Protein AF-A0A920VSI9-F1 (afdb_monomer_lite)

Radius of gyration: 15.65 Å; chains: 1; bounding box: 32×42×32 Å

Sequence (86 aa):
MLHQIARHGLIDLKVEANGDLETGSHHTVEDTAIALGRAIDQALGDRKGIVRMADRTCPLDEALTHAVLDLSGRATLWSIWAWIIM

Secondary structure (DSSP, 8-state):
-HHHHHHHHT----------GGG-SHHHHHHHHHHHHHHHHHHHTT-TTS--EEEEEEEETTEEEEEEEE-SS-------------

Foldseek 3Di:
DVVCCCVVVVHDDDDDFDDDCVVPCVVRVVVSVVVVVVVVLVVCPPVPPDPQWDKDWDDDVPDIDIDIGGNPPDDDDDDDDDPPPD

pLDDT: mean 92.61, std 12.82, range [39.44, 98.44]

Structure (mmCIF, N/CA/C/O backbone):
data_AF-A0A920VSI9-F1
#
_entry.id   AF-A0A920VSI9-F1
#
loop_
_atom_site.group_PDB
_atom_site.id
_atom_site.type_symbol
_atom_site.label_atom_id
_atom_site.label_alt_id
_atom_site.label_comp_id
_atom_site.label_asym_id
_atom_site.label_entity_id
_atom_site.label_seq_id
_atom_site.pdbx_PDB_ins_code
_atom_site.Cartn_x
_atom_site.Cartn_y
_atom_site.Cartn_z
_atom_site.occupancy
_atom_site.B_iso_or_equiv
_atom_site.auth_seq_id
_atom_site.auth_comp_id
_atom_site.auth_asym_id
_atom_site.auth_atom_id
_atom_site.pdbx_PDB_model_num
ATOM 1 N N . MET A 1 1 ? 3.178 -0.882 -11.738 1.00 94.81 1 MET A N 1
ATOM 2 C CA . MET A 1 1 ? 2.860 -1.682 -10.532 1.00 94.81 1 MET A CA 1
ATOM 3 C C . MET A 1 1 ? 1.844 -1.003 -9.616 1.00 94.81 1 MET A C 1
ATOM 5 O O . MET A 1 1 ? 0.848 -1.635 -9.305 1.00 94.81 1 MET A O 1
ATOM 9 N N . LEU A 1 2 ? 2.011 0.272 -9.239 1.00 97.56 2 LEU A N 1
ATOM 10 C CA . LEU A 1 2 ? 1.117 0.959 -8.281 1.00 97.56 2 LEU A CA 1
ATOM 11 C C . LEU A 1 2 ? -0.387 0.925 -8.628 1.00 97.56 2 LEU A C 1
ATOM 13 O O . LEU A 1 2 ? -1.208 0.775 -7.730 1.00 97.56 2 LEU A O 1
ATOM 17 N N . HIS A 1 3 ? -0.764 0.962 -9.912 1.00 97.62 3 HIS A N 1
ATOM 18 C CA . HIS A 1 3 ? -2.167 0.788 -10.319 1.00 97.62 3 HIS A CA 1
ATOM 19 C C . HIS A 1 3 ? -2.786 -0.543 -9.859 1.00 97.62 3 HIS A C 1
ATOM 21 O O . HIS A 1 3 ? -3.973 -0.572 -9.549 1.00 97.62 3 HIS A O 1
ATOM 27 N N . GLN A 1 4 ? -2.006 -1.629 -9.776 1.00 97.19 4 GLN A N 1
ATOM 28 C CA . GLN A 1 4 ? -2.499 -2.918 -9.275 1.00 97.19 4 GLN A CA 1
ATOM 29 C C . GLN A 1 4 ? -2.777 -2.860 -7.770 1.00 97.19 4 GLN A C 1
ATOM 31 O O . GLN A 1 4 ? -3.793 -3.380 -7.320 1.00 97.19 4 GLN A O 1
ATOM 36 N N . ILE A 1 5 ? -1.932 -2.156 -7.006 1.00 96.31 5 ILE A N 1
ATOM 37 C CA . ILE A 1 5 ? -2.170 -1.896 -5.578 1.00 96.31 5 ILE A CA 1
ATOM 38 C C . ILE A 1 5 ? -3.475 -1.114 -5.404 1.00 96.31 5 ILE A C 1
ATOM 40 O O . ILE A 1 5 ? -4.308 -1.506 -4.596 1.00 96.31 5 ILE A O 1
ATOM 44 N N . ALA A 1 6 ? -3.692 -0.063 -6.200 1.00 97.38 6 ALA A N 1
ATOM 45 C CA . ALA A 1 6 ? -4.926 0.721 -6.154 1.00 97.38 6 ALA A CA 1
ATOM 46 C C . ALA A 1 6 ? -6.163 -0.134 -6.480 1.00 97.38 6 ALA A C 1
ATOM 48 O O . ALA A 1 6 ? -7.118 -0.203 -5.706 1.00 97.38 6 ALA A O 1
ATOM 49 N N . ARG A 1 7 ? -6.116 -0.854 -7.608 1.00 97.12 7 ARG A N 1
ATOM 50 C CA . ARG A 1 7 ? -7.234 -1.658 -8.111 1.00 97.12 7 ARG A CA 1
ATOM 51 C C . ARG A 1 7 ? -7.608 -2.807 -7.176 1.00 97.12 7 ARG A C 1
ATOM 53 O O . ARG A 1 7 ? -8.793 -3.004 -6.926 1.00 97.12 7 ARG A O 1
ATOM 60 N N . HIS A 1 8 ? -6.627 -3.569 -6.697 1.00 96.88 8 HIS A N 1
ATOM 61 C CA . HIS A 1 8 ? -6.865 -4.767 -5.884 1.00 96.88 8 HIS A CA 1
ATOM 62 C C . HIS A 1 8 ? -6.916 -4.479 -4.380 1.00 96.88 8 HIS A C 1
ATOM 64 O O . HIS A 1 8 ? -7.545 -5.234 -3.644 1.00 96.88 8 HIS A O 1
ATOM 70 N N . GLY A 1 9 ? -6.303 -3.383 -3.929 1.00 94.94 9 GLY A N 1
ATOM 71 C CA . GLY A 1 9 ? -6.428 -2.875 -2.563 1.00 94.94 9 GLY A CA 1
ATOM 72 C C . GLY A 1 9 ? -7.708 -2.075 -2.319 1.00 94.94 9 GLY A C 1
ATOM 73 O O . GLY A 1 9 ? -7.996 -1.762 -1.170 1.00 94.94 9 GLY A O 1
ATOM 74 N N . LEU A 1 10 ? -8.474 -1.766 -3.376 1.00 96.75 10 LEU A N 1
ATOM 75 C CA . LEU A 1 10 ? -9.683 -0.935 -3.323 1.00 96.75 10 LEU A CA 1
ATOM 76 C C . LEU A 1 10 ? -9.415 0.444 -2.697 1.00 96.75 10 LEU A C 1
ATOM 78 O O . LEU A 1 10 ? -10.223 0.948 -1.920 1.00 96.75 10 LEU A O 1
ATOM 82 N N . ILE A 1 11 ? -8.267 1.039 -3.035 1.00 96.25 11 ILE A N 1
ATOM 83 C CA . ILE A 1 11 ? -7.870 2.369 -2.568 1.00 96.25 11 ILE A CA 1
ATOM 84 C C . ILE A 1 11 ? -7.787 3.343 -3.739 1.00 96.25 11 ILE A C 1
ATOM 86 O O . ILE A 1 11 ? -7.224 3.029 -4.792 1.00 96.25 11 ILE A O 1
ATOM 90 N N . ASP A 1 12 ? -8.296 4.553 -3.526 1.00 97.75 12 ASP A N 1
ATOM 91 C CA . ASP A 1 12 ? -8.047 5.667 -4.430 1.00 97.75 12 ASP A CA 1
ATOM 92 C C . ASP A 1 12 ? -6.606 6.139 -4.231 1.00 97.75 12 ASP A C 1
ATOM 94 O O . ASP A 1 12 ? -6.225 6.616 -3.162 1.00 97.75 12 ASP A O 1
ATOM 98 N N . LEU A 1 13 ? -5.782 5.973 -5.265 1.00 97.81 13 LEU A N 1
ATOM 99 C CA . LEU A 1 13 ? -4.359 6.284 -5.214 1.00 97.81 13 LEU A CA 1
ATOM 100 C C . LEU A 1 13 ? -3.993 7.262 -6.328 1.00 97.81 13 LEU A C 1
ATOM 102 O O . LEU A 1 13 ? -4.031 6.918 -7.510 1.00 97.81 13 LEU A O 1
ATOM 106 N N . LYS A 1 14 ? -3.579 8.468 -5.936 1.00 97.81 14 LYS A N 1
ATOM 107 C CA . LYS A 1 14 ? -2.972 9.458 -6.827 1.00 97.81 14 LYS A CA 1
ATOM 108 C C . LYS A 1 14 ? -1.490 9.589 -6.487 1.00 97.81 14 LYS A C 1
ATOM 110 O O . LYS A 1 14 ? -1.150 9.909 -5.354 1.00 97.81 14 LYS A O 1
ATOM 115 N N . VAL A 1 15 ? -0.623 9.351 -7.468 1.00 97.44 15 VAL A N 1
ATOM 116 C CA . VAL A 1 15 ? 0.833 9.472 -7.322 1.00 97.44 15 VAL A CA 1
ATOM 117 C C . VAL A 1 15 ? 1.365 10.334 -8.453 1.00 97.44 15 VAL A C 1
ATOM 119 O O . VAL A 1 15 ? 1.100 10.065 -9.622 1.00 97.44 15 VAL A O 1
ATOM 122 N N . GLU A 1 16 ? 2.129 11.355 -8.089 1.00 97.75 16 GLU A N 1
ATOM 123 C CA . GLU A 1 16 ? 2.924 12.171 -9.000 1.00 97.75 16 GLU A CA 1
ATOM 124 C C . GLU A 1 16 ? 4.358 12.142 -8.469 1.00 97.75 16 GLU A C 1
ATOM 126 O O . GLU A 1 16 ? 4.588 12.432 -7.296 1.00 97.75 16 GLU A O 1
ATOM 131 N N . ALA A 1 17 ? 5.307 11.739 -9.311 1.00 97.12 17 ALA A N 1
ATOM 132 C CA . ALA A 1 17 ? 6.716 11.638 -8.952 1.00 97.12 17 ALA A CA 1
ATOM 133 C C . ALA A 1 17 ? 7.569 12.205 -10.088 1.00 97.12 17 ALA A C 1
ATOM 135 O O . ALA A 1 17 ? 7.322 11.922 -11.260 1.00 97.12 17 ALA A O 1
ATOM 136 N N . ASN A 1 18 ? 8.566 13.006 -9.725 1.00 97.56 18 ASN A N 1
ATOM 137 C CA . ASN A 1 18 ? 9.589 13.520 -10.624 1.00 97.56 18 ASN A CA 1
ATOM 138 C C . ASN A 1 18 ? 10.939 13.310 -9.933 1.00 97.56 18 ASN A C 1
ATOM 140 O O . ASN A 1 18 ? 11.088 13.692 -8.773 1.00 97.56 18 ASN A O 1
ATOM 144 N N . GLY A 1 19 ? 11.873 12.666 -10.620 1.00 96.12 19 GLY A N 1
ATOM 145 C CA . GLY A 1 19 ? 13.164 12.279 -10.069 1.00 96.12 19 GLY A CA 1
ATOM 146 C C . GLY A 1 19 ? 14.216 12.108 -11.161 1.00 96.12 19 GLY A C 1
ATOM 147 O O . GLY A 1 19 ? 13.950 12.329 -12.343 1.00 96.12 19 GLY A O 1
ATOM 148 N N . ASP A 1 20 ? 15.415 11.728 -10.744 1.00 96.25 20 ASP A N 1
ATOM 149 C CA . ASP A 1 20 ? 16.655 11.670 -11.523 1.00 96.25 20 ASP A CA 1
ATOM 150 C C . ASP A 1 20 ? 16.777 10.392 -12.374 1.00 96.25 20 ASP A C 1
ATOM 152 O O . ASP A 1 20 ? 17.668 9.563 -12.194 1.00 96.25 20 ASP A O 1
ATOM 156 N N . LEU A 1 21 ? 15.866 10.209 -13.332 1.00 96.75 21 LEU A N 1
ATOM 157 C CA . LEU A 1 21 ? 15.790 8.987 -14.147 1.00 96.75 21 LEU A CA 1
ATOM 158 C C . LEU A 1 21 ? 17.028 8.726 -15.023 1.00 96.75 21 LEU A C 1
ATOM 160 O O . LEU A 1 21 ? 17.226 7.596 -15.472 1.00 96.75 21 LEU A O 1
ATOM 164 N N . GLU A 1 22 ? 17.867 9.732 -15.264 1.00 97.00 22 GLU A N 1
ATOM 165 C CA . GLU A 1 22 ? 19.144 9.602 -15.966 1.00 97.00 22 GLU A CA 1
ATOM 166 C C . GLU A 1 22 ? 20.164 8.734 -15.215 1.00 97.00 22 GLU A C 1
ATOM 168 O O . GLU A 1 22 ? 21.048 8.152 -15.845 1.00 97.00 22 GLU A O 1
ATOM 173 N N . THR A 1 23 ? 20.028 8.608 -13.890 1.00 95.12 23 THR A N 1
ATOM 174 C CA . THR A 1 23 ? 20.855 7.723 -13.053 1.00 95.12 23 THR A CA 1
ATOM 175 C C . THR A 1 23 ? 20.233 6.328 -12.892 1.00 95.12 23 THR A C 1
ATOM 177 O O . THR A 1 23 ? 20.864 5.414 -12.356 1.00 95.12 23 THR A O 1
ATOM 180 N N . GLY A 1 24 ? 19.016 6.136 -13.418 1.00 96.25 24 GLY A N 1
ATOM 181 C CA . GLY A 1 24 ? 18.185 4.945 -13.272 1.00 96.25 24 GLY A CA 1
ATOM 182 C C . GLY A 1 24 ? 16.932 5.208 -12.432 1.00 96.25 24 GLY A C 1
ATOM 183 O O . GLY A 1 24 ? 16.757 6.257 -11.828 1.00 96.25 24 GLY A O 1
ATOM 184 N N . SER A 1 25 ? 16.017 4.237 -12.368 1.00 97.00 25 SER A N 1
ATOM 185 C CA . SER A 1 25 ? 14.741 4.424 -11.657 1.00 97.00 25 SER A CA 1
ATOM 186 C C . SER A 1 25 ? 14.817 4.189 -10.146 1.00 97.00 25 SER A C 1
ATOM 188 O O . SER A 1 25 ? 13.791 4.300 -9.479 1.00 97.00 25 SER A O 1
ATOM 190 N N . HIS A 1 26 ? 15.977 3.799 -9.603 1.00 98.06 26 HIS A N 1
ATOM 191 C CA . HIS A 1 26 ? 16.098 3.315 -8.224 1.00 98.06 26 HIS A CA 1
ATOM 192 C C . HIS A 1 26 ? 15.624 4.355 -7.204 1.00 98.06 26 HIS A C 1
ATOM 194 O O . HIS A 1 26 ? 14.686 4.065 -6.464 1.00 98.06 26 HIS A O 1
ATOM 200 N N . HIS A 1 27 ? 16.177 5.573 -7.242 1.00 98.25 27 HIS A N 1
ATOM 201 C CA . HIS A 1 27 ? 15.817 6.640 -6.303 1.00 98.25 27 HIS A CA 1
ATOM 202 C C . HIS A 1 27 ? 14.342 7.025 -6.422 1.00 98.25 27 HIS A C 1
ATOM 204 O O . HIS A 1 27 ? 13.617 7.046 -5.435 1.00 98.25 27 HIS A O 1
ATOM 210 N N . THR A 1 28 ? 13.852 7.230 -7.650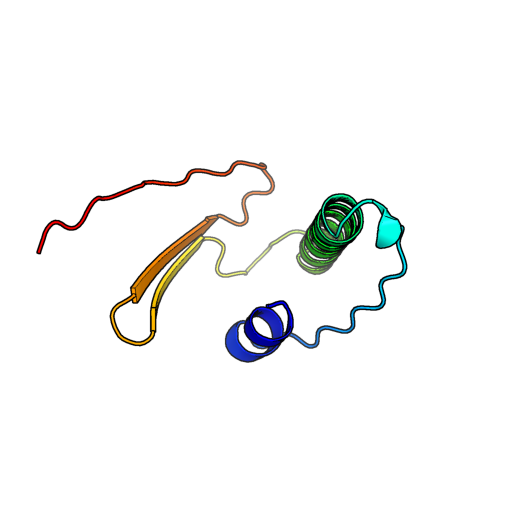 1.00 98.25 28 THR A N 1
ATOM 211 C CA . THR A 1 28 ? 12.448 7.609 -7.869 1.00 98.25 28 THR A CA 1
ATOM 212 C C . THR A 1 28 ? 11.485 6.537 -7.344 1.00 98.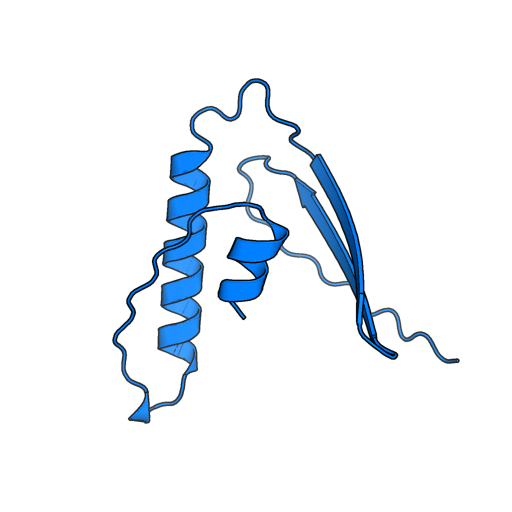25 28 THR A C 1
ATOM 214 O O . THR A 1 28 ? 10.456 6.864 -6.751 1.00 98.25 28 THR A O 1
ATOM 217 N N . VAL A 1 29 ? 11.796 5.250 -7.541 1.00 98.19 29 VAL A N 1
ATOM 218 C CA . VAL A 1 29 ? 10.969 4.138 -7.047 1.00 98.19 29 VAL A CA 1
ATOM 219 C C . VAL A 1 29 ? 11.039 4.026 -5.524 1.00 98.19 29 VAL A C 1
ATOM 221 O O . VAL A 1 29 ? 9.993 3.862 -4.893 1.00 98.19 29 VAL A O 1
ATOM 224 N N . GLU A 1 30 ? 12.233 4.126 -4.941 1.00 98.44 30 GLU A N 1
ATOM 225 C CA . GLU A 1 30 ? 12.445 4.085 -3.492 1.00 98.44 30 GLU A CA 1
ATOM 226 C C . GLU A 1 30 ? 11.697 5.224 -2.791 1.00 98.44 30 GLU A C 1
ATOM 228 O O . GLU A 1 30 ? 10.865 4.967 -1.918 1.00 98.44 30 GLU A O 1
ATOM 233 N N . ASP A 1 31 ? 11.896 6.463 -3.235 1.00 98.44 31 ASP A N 1
ATOM 234 C CA . ASP A 1 31 ? 11.263 7.643 -2.646 1.00 98.44 31 ASP A CA 1
ATOM 235 C C . ASP A 1 31 ? 9.740 7.602 -2.791 1.00 98.44 31 ASP A C 1
ATOM 237 O O . ASP A 1 31 ? 9.007 7.920 -1.848 1.00 98.44 31 ASP A O 1
ATOM 241 N N . THR A 1 32 ? 9.241 7.131 -3.938 1.00 98.44 32 THR A N 1
ATOM 242 C CA . THR A 1 32 ? 7.801 6.923 -4.140 1.00 98.44 32 THR A CA 1
ATOM 243 C C . THR A 1 32 ? 7.251 5.878 -3.165 1.00 98.44 32 THR A C 1
ATOM 245 O O . THR A 1 32 ? 6.174 6.073 -2.598 1.00 98.44 32 THR A O 1
ATOM 248 N N . ALA A 1 33 ? 7.973 4.777 -2.931 1.00 97.94 33 ALA A N 1
ATOM 249 C CA . ALA A 1 33 ? 7.556 3.735 -1.995 1.00 97.94 33 ALA A CA 1
ATOM 250 C C . ALA A 1 33 ? 7.602 4.213 -0.533 1.00 97.94 33 ALA A C 1
ATOM 252 O O . ALA A 1 33 ? 6.680 3.921 0.234 1.00 97.94 33 ALA A O 1
ATOM 253 N N . ILE A 1 34 ? 8.617 4.998 -0.154 1.00 98.19 34 ILE A N 1
ATOM 254 C CA . ILE A 1 34 ? 8.714 5.630 1.170 1.00 98.19 34 ILE A CA 1
ATOM 255 C C . ILE A 1 34 ? 7.542 6.596 1.385 1.00 98.19 34 ILE A C 1
ATOM 257 O O . ILE A 1 34 ? 6.893 6.556 2.435 1.00 98.19 34 ILE A O 1
ATOM 261 N N . ALA A 1 35 ? 7.238 7.446 0.399 1.00 98.44 35 ALA A N 1
ATOM 262 C CA . ALA A 1 35 ? 6.114 8.377 0.462 1.00 98.44 35 ALA A CA 1
ATOM 263 C C . ALA A 1 35 ? 4.768 7.642 0.570 1.00 98.44 35 ALA A C 1
ATOM 265 O O . ALA A 1 35 ? 3.941 7.994 1.413 1.00 98.44 35 ALA A O 1
ATOM 266 N N . LEU A 1 36 ? 4.575 6.579 -0.216 1.00 98.19 36 LEU A N 1
ATOM 267 C CA . LEU A 1 36 ? 3.381 5.739 -0.156 1.00 98.19 36 LEU A CA 1
ATOM 268 C C . LEU A 1 36 ? 3.217 5.070 1.215 1.00 98.19 36 LEU A C 1
ATOM 270 O O . LEU A 1 36 ? 2.133 5.118 1.792 1.00 98.19 36 LEU A O 1
ATOM 274 N N . GLY A 1 37 ? 4.285 4.481 1.759 1.00 96.38 37 GLY A N 1
ATOM 275 C CA . GLY A 1 37 ? 4.257 3.848 3.078 1.00 96.38 37 GLY A CA 1
ATOM 276 C C . GLY A 1 37 ? 3.867 4.831 4.184 1.00 96.38 37 GLY A C 1
ATOM 277 O O . GLY A 1 37 ? 3.023 4.516 5.021 1.00 96.38 37 GLY A O 1
ATOM 278 N N . ARG A 1 38 ? 4.410 6.056 4.140 1.00 97.69 38 ARG A N 1
ATOM 279 C CA . ARG A 1 38 ? 4.033 7.140 5.063 1.00 97.69 38 ARG A CA 1
ATOM 280 C C . ARG A 1 38 ? 2.568 7.549 4.908 1.00 97.69 38 ARG A C 1
ATOM 282 O O . ARG A 1 38 ? 1.893 7.721 5.917 1.00 97.69 38 ARG A O 1
ATOM 289 N N . ALA A 1 39 ? 2.072 7.681 3.678 1.00 98.06 39 ALA A N 1
ATOM 290 C CA . ALA A 1 39 ? 0.677 8.038 3.420 1.00 98.06 39 ALA A CA 1
ATOM 291 C C . ALA A 1 39 ? -0.299 6.969 3.943 1.00 98.06 39 ALA A C 1
ATOM 293 O O . ALA A 1 39 ? -1.309 7.306 4.558 1.00 98.06 39 ALA A O 1
ATOM 294 N N . ILE A 1 40 ? 0.024 5.683 3.761 1.00 96.25 40 ILE A N 1
ATOM 295 C CA . ILE A 1 40 ? -0.766 4.569 4.306 1.00 96.25 40 ILE A CA 1
ATOM 296 C C . ILE A 1 40 ? -0.756 4.600 5.837 1.00 96.25 40 ILE A C 1
ATOM 298 O O . ILE A 1 40 ? -1.812 4.486 6.453 1.00 96.25 40 ILE A O 1
ATOM 302 N N . ASP A 1 41 ? 0.411 4.781 6.462 1.00 96.06 41 ASP A N 1
ATOM 303 C CA . ASP A 1 41 ? 0.519 4.821 7.923 1.00 96.06 41 ASP A CA 1
ATOM 304 C C . ASP A 1 41 ? -0.299 5.968 8.532 1.00 96.06 41 ASP A C 1
ATOM 306 O O . ASP A 1 41 ? -1.040 5.770 9.495 1.00 96.06 41 ASP A O 1
ATOM 310 N N . GLN A 1 42 ? -0.235 7.147 7.907 1.00 97.31 42 GLN A N 1
ATOM 311 C CA . GLN A 1 42 ? -1.049 8.302 8.278 1.00 97.31 42 GLN A CA 1
ATOM 312 C C . GLN A 1 42 ? -2.549 8.015 8.131 1.00 97.31 42 GLN A C 1
ATOM 314 O O . GLN A 1 42 ? -3.319 8.337 9.035 1.00 97.31 42 GLN A O 1
ATOM 319 N N . ALA A 1 43 ? -2.970 7.384 7.030 1.00 96.81 43 ALA A N 1
ATOM 320 C CA . ALA A 1 43 ? -4.373 7.050 6.782 1.00 96.81 43 ALA A CA 1
ATOM 321 C C . ALA A 1 43 ? -4.930 6.005 7.766 1.00 96.81 43 ALA A C 1
ATOM 323 O O . ALA A 1 43 ? -6.120 6.025 8.078 1.00 96.81 43 ALA A O 1
ATOM 324 N N . LEU A 1 44 ? -4.084 5.108 8.282 1.00 96.25 44 LEU A N 1
ATOM 325 C CA . LEU A 1 44 ? -4.473 4.095 9.267 1.00 96.25 44 LEU A CA 1
ATOM 326 C C . LEU A 1 44 ? -4.716 4.667 10.677 1.00 96.25 44 LEU A C 1
ATOM 328 O O . LEU A 1 44 ? -5.356 4.002 11.496 1.00 96.25 44 LEU A O 1
ATOM 332 N N . GLY A 1 45 ? -4.233 5.878 10.973 1.00 96.56 45 GLY A N 1
ATOM 333 C CA . GLY A 1 45 ? -4.488 6.577 12.233 1.00 96.56 45 GLY A CA 1
ATOM 334 C C . GLY A 1 45 ? -4.113 5.757 13.474 1.00 96.56 45 GLY A C 1
ATOM 335 O O . GLY A 1 45 ? -3.007 5.231 13.589 1.00 96.56 45 GLY A O 1
ATOM 336 N N . ASP A 1 46 ? -5.046 5.629 14.423 1.00 96.19 46 ASP A N 1
ATOM 337 C CA . ASP A 1 46 ? -4.836 4.850 15.653 1.00 96.19 46 ASP A CA 1
ATOM 338 C C . ASP A 1 46 ? -5.029 3.330 15.475 1.00 96.19 46 ASP A C 1
ATOM 340 O O . ASP A 1 46 ? -4.845 2.568 16.428 1.00 96.19 46 ASP A O 1
ATOM 344 N N . ARG A 1 47 ? -5.353 2.888 14.249 1.00 95.44 47 ARG A N 1
ATOM 345 C CA . ARG A 1 47 ? -5.531 1.487 13.840 1.00 95.44 47 ARG A CA 1
ATOM 346 C C . ARG A 1 47 ? -6.619 0.741 14.626 1.00 95.44 47 ARG A C 1
ATOM 348 O O . ARG A 1 47 ? -6.591 -0.490 14.696 1.00 95.44 47 ARG A O 1
ATOM 355 N N . LYS A 1 48 ? -7.581 1.440 15.241 1.00 96.25 48 LYS A N 1
ATOM 356 C CA . LYS A 1 48 ? -8.666 0.788 15.992 1.00 96.25 48 LYS A CA 1
ATOM 357 C C . LYS A 1 48 ? -9.745 0.228 15.071 1.00 96.25 48 LYS A C 1
ATOM 359 O O . LYS A 1 48 ? -10.180 0.872 14.126 1.00 96.25 48 LYS A O 1
ATOM 364 N N . GLY A 1 49 ? -10.211 -0.980 15.392 1.00 96.31 49 GLY A N 1
ATOM 365 C CA . GLY A 1 49 ? -11.350 -1.614 14.719 1.00 96.31 49 GLY A CA 1
ATOM 366 C C . GLY A 1 49 ? -11.067 -2.154 13.314 1.00 96.31 49 GLY A C 1
ATOM 367 O O . GLY A 1 49 ? -11.990 -2.644 12.671 1.00 96.31 49 GLY A O 1
ATOM 368 N N . ILE A 1 50 ? -9.820 -2.097 12.838 1.00 97.19 50 ILE A N 1
ATOM 369 C CA . ILE A 1 50 ? -9.444 -2.638 11.528 1.00 97.19 50 ILE A CA 1
ATOM 370 C C . ILE A 1 50 ? -9.184 -4.145 11.597 1.00 97.19 50 ILE A C 1
ATOM 372 O O . ILE A 1 50 ? -8.771 -4.686 12.626 1.00 97.19 50 ILE A O 1
ATOM 376 N N . VAL A 1 51 ? -9.321 -4.815 10.454 1.00 97.62 51 VAL A N 1
ATOM 377 C CA . VAL A 1 51 ? -8.706 -6.130 10.252 1.00 97.62 51 VAL A CA 1
ATOM 378 C C . VAL A 1 51 ? -7.194 -5.922 10.171 1.00 97.62 51 VAL A C 1
ATOM 380 O O . VAL A 1 51 ? -6.664 -5.498 9.149 1.00 97.62 51 VAL A O 1
ATOM 383 N N . ARG A 1 52 ? -6.506 -6.148 11.293 1.00 97.12 52 ARG A N 1
ATOM 384 C CA . ARG A 1 52 ? -5.083 -5.812 11.451 1.00 97.12 52 ARG A CA 1
ATOM 385 C C . ARG A 1 52 ? -4.142 -6.749 10.689 1.00 97.12 52 ARG A C 1
ATOM 387 O O . ARG A 1 52 ? -3.097 -6.303 10.223 1.00 97.12 52 ARG A O 1
ATOM 394 N N . MET A 1 53 ? -4.483 -8.032 10.622 1.00 97.69 53 MET A N 1
ATOM 395 C CA . MET A 1 53 ? -3.665 -9.069 9.996 1.00 97.69 53 MET A CA 1
ATOM 396 C C . MET A 1 53 ? -4.437 -9.715 8.855 1.00 97.69 53 MET A C 1
ATOM 398 O O . MET A 1 53 ? -5.620 -10.020 9.010 1.00 97.69 53 MET A O 1
ATOM 402 N N . ALA A 1 54 ? -3.765 -9.925 7.729 1.00 97.19 54 ALA A N 1
ATOM 403 C CA . ALA A 1 54 ? -4.340 -10.590 6.571 1.00 97.19 54 ALA A CA 1
ATOM 404 C C . ALA A 1 54 ? -3.250 -11.235 5.714 1.00 97.19 54 ALA A C 1
ATOM 406 O O . ALA A 1 54 ? -2.123 -10.739 5.645 1.00 97.19 54 ALA A O 1
ATOM 407 N N . ASP A 1 55 ? -3.620 -12.302 5.016 1.00 96.94 55 ASP A N 1
ATOM 408 C CA . ASP A 1 55 ? -2.819 -12.923 3.972 1.00 96.94 55 ASP A CA 1
ATOM 409 C C . ASP A 1 55 ? -3.578 -12.955 2.640 1.00 96.94 55 ASP 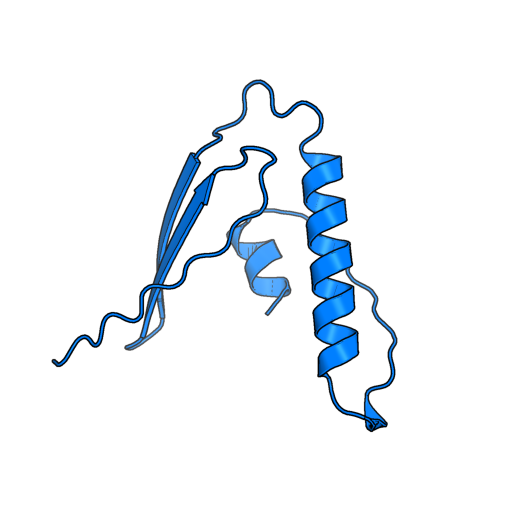A C 1
ATOM 411 O O . ASP A 1 55 ? -4.815 -12.950 2.602 1.00 96.94 55 ASP A O 1
ATOM 415 N N . ARG A 1 56 ? -2.831 -12.955 1.531 1.00 96.12 56 ARG A N 1
ATOM 416 C CA . ARG A 1 56 ? -3.366 -13.155 0.182 1.00 96.12 56 ARG A CA 1
ATOM 417 C C . ARG A 1 56 ? -2.390 -13.927 -0.688 1.00 96.12 56 ARG A C 1
ATOM 419 O O . ARG A 1 56 ? -1.215 -13.582 -0.777 1.00 96.12 56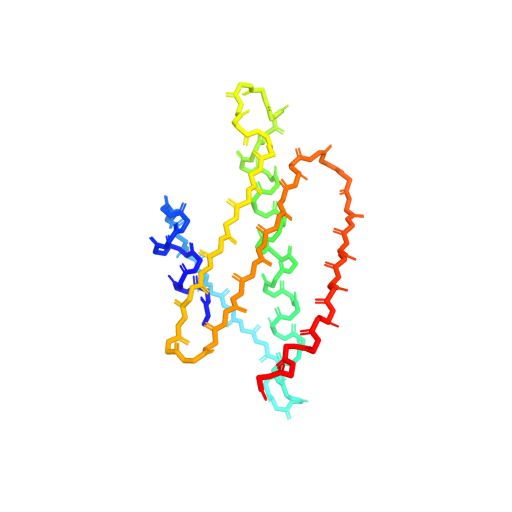 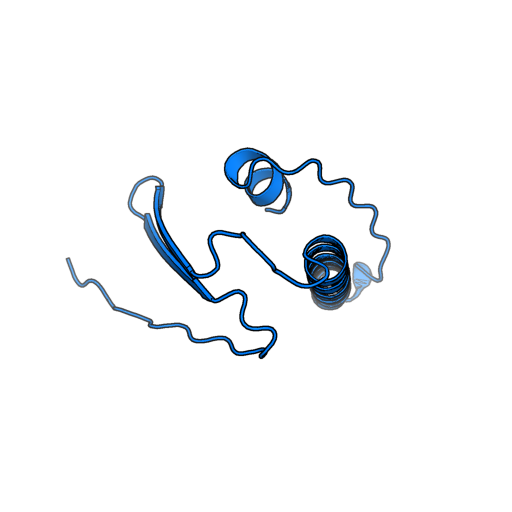ARG A O 1
ATOM 426 N N . THR A 1 57 ? -2.925 -14.923 -1.386 1.00 96.62 57 THR A N 1
ATOM 427 C CA . THR A 1 57 ? -2.246 -15.633 -2.469 1.00 96.62 57 THR A CA 1
ATOM 428 C C . THR A 1 57 ? -2.811 -15.163 -3.803 1.00 96.62 57 THR A C 1
ATOM 430 O O . THR A 1 57 ? -4.021 -15.240 -4.018 1.00 96.62 57 THR A O 1
ATOM 433 N N . CYS A 1 58 ? -1.943 -14.689 -4.690 1.00 95.38 58 CYS A N 1
ATOM 434 C CA . CYS A 1 58 ? -2.308 -14.150 -5.994 1.00 95.38 58 CYS A CA 1
ATOM 435 C C . CYS A 1 58 ? -1.590 -14.948 -7.096 1.00 95.38 58 CYS A C 1
ATOM 437 O O . CYS A 1 58 ? -0.376 -14.773 -7.266 1.00 95.38 58 CYS A O 1
ATOM 439 N N . PRO A 1 59 ? -2.301 -15.836 -7.817 1.00 96.25 59 PRO A N 1
ATOM 440 C CA . PRO A 1 59 ? -1.776 -16.474 -9.018 1.00 96.25 59 PRO A CA 1
ATOM 441 C C . PRO A 1 59 ? -1.833 -15.513 -10.214 1.00 96.25 59 PRO A C 1
ATOM 443 O O . PRO A 1 59 ? -2.785 -14.741 -10.350 1.00 96.25 59 PRO A O 1
ATOM 446 N N . LEU A 1 60 ? -0.832 -15.584 -11.088 1.00 96.06 60 LEU A N 1
ATOM 447 C CA . LEU A 1 60 ? -0.811 -14.921 -12.389 1.00 96.06 60 LEU A CA 1
ATOM 448 C C . LEU A 1 60 ? -0.041 -15.810 -13.367 1.00 96.06 60 LEU A C 1
ATOM 450 O O . LEU A 1 60 ? 1.165 -15.979 -13.213 1.00 96.06 60 LEU A O 1
ATOM 454 N N . ASP A 1 61 ? -0.750 -16.372 -14.343 1.00 96.94 61 ASP A N 1
ATOM 455 C CA . ASP A 1 61 ? -0.232 -17.398 -15.253 1.00 96.94 61 ASP A CA 1
ATOM 456 C C . ASP A 1 61 ? 0.436 -18.553 -14.475 1.00 96.94 61 ASP A C 1
ATOM 458 O O . A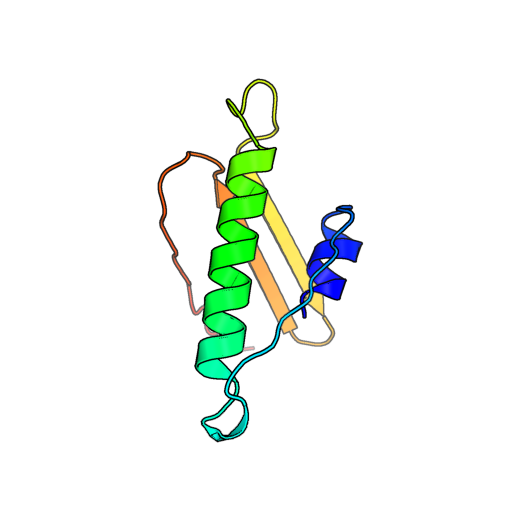SP A 1 61 ? -0.211 -19.159 -13.617 1.00 96.94 61 ASP A O 1
ATOM 462 N N . GLU A 1 62 ? 1.703 -18.875 -14.739 1.00 96.69 62 GLU A N 1
ATOM 463 C CA . GLU A 1 62 ? 2.464 -19.892 -14.001 1.00 96.69 62 GLU A CA 1
ATOM 464 C C . GLU A 1 62 ? 2.990 -19.414 -12.638 1.00 96.69 62 GLU A C 1
ATOM 466 O O . GLU A 1 62 ? 3.432 -20.227 -11.822 1.00 96.69 62 GLU A O 1
ATOM 471 N N . ALA A 1 63 ? 2.965 -18.105 -12.374 1.00 94.69 63 ALA A N 1
ATOM 472 C CA . ALA A 1 63 ? 3.509 -17.527 -11.156 1.00 94.69 63 ALA A CA 1
ATOM 473 C C . ALA A 1 63 ? 2.499 -17.572 -10.000 1.00 94.69 63 ALA A C 1
ATOM 475 O O . ALA A 1 63 ? 1.310 -17.284 -10.153 1.00 94.69 63 ALA A O 1
ATOM 476 N N . LEU A 1 64 ? 3.000 -17.854 -8.795 1.00 95.19 64 LEU A N 1
ATOM 477 C CA . LEU A 1 64 ? 2.233 -17.789 -7.555 1.00 95.19 64 LEU A CA 1
ATOM 478 C C . LEU A 1 64 ? 2.944 -16.882 -6.557 1.00 95.19 64 LEU A C 1
ATOM 480 O O . LEU A 1 64 ? 4.099 -17.111 -6.205 1.00 95.19 64 LEU A O 1
ATOM 484 N N . THR A 1 65 ? 2.236 -15.866 -6.071 1.00 93.88 65 THR A N 1
ATOM 485 C CA . THR A 1 65 ? 2.742 -14.970 -5.026 1.00 93.88 65 THR A CA 1
ATOM 486 C C . THR A 1 65 ? 1.898 -15.091 -3.768 1.00 93.88 65 THR A C 1
ATOM 488 O O . THR A 1 65 ? 0.690 -15.311 -3.848 1.00 93.88 65 THR A O 1
ATOM 491 N N . HIS A 1 66 ? 2.528 -14.950 -2.604 1.00 95.12 66 HIS A N 1
ATOM 492 C CA . HIS A 1 66 ? 1.851 -14.929 -1.312 1.00 95.12 66 HIS A CA 1
ATOM 493 C C . HIS A 1 66 ? 2.392 -13.777 -0.466 1.00 95.12 66 HIS A C 1
ATOM 495 O O . HIS A 1 66 ? 3.606 -13.612 -0.342 1.00 95.12 66 HIS A O 1
ATOM 501 N N . ALA A 1 67 ? 1.492 -12.982 0.105 1.00 95.06 67 ALA A N 1
ATOM 502 C CA . ALA A 1 67 ? 1.827 -11.867 0.977 1.00 95.06 67 ALA A CA 1
ATOM 503 C C . ALA A 1 67 ? 1.046 -11.979 2.286 1.00 95.06 67 ALA A C 1
ATOM 505 O O . ALA A 1 67 ? -0.168 -12.171 2.266 1.00 95.06 67 ALA A O 1
ATOM 506 N N . VAL A 1 68 ? 1.747 -11.810 3.408 1.00 96.12 68 VAL A N 1
ATOM 507 C CA . VAL A 1 68 ? 1.174 -11.753 4.759 1.00 96.12 68 VAL A CA 1
ATOM 508 C C . VAL A 1 68 ? 1.543 -10.411 5.369 1.00 96.12 68 VAL A C 1
ATOM 510 O O . VAL A 1 68 ? 2.708 -10.013 5.335 1.00 96.12 68 VAL A O 1
ATOM 513 N N . LEU A 1 69 ? 0.558 -9.709 5.923 1.00 95.44 69 LEU A N 1
ATOM 514 C CA . LEU A 1 69 ? 0.738 -8.388 6.512 1.00 95.44 69 LEU A CA 1
ATOM 515 C C . LEU A 1 69 ? 0.189 -8.347 7.940 1.00 95.44 69 LEU A C 1
ATOM 517 O O . LEU A 1 69 ? -0.897 -8.854 8.216 1.00 95.44 69 LEU A O 1
ATOM 521 N N . ASP A 1 70 ? 0.935 -7.685 8.827 1.00 96.62 70 ASP A N 1
ATOM 522 C CA . ASP A 1 70 ? 0.494 -7.259 10.158 1.00 96.62 70 ASP A CA 1
ATOM 523 C C . ASP A 1 70 ? 0.660 -5.739 10.276 1.00 96.62 70 ASP A C 1
ATOM 525 O O . ASP A 1 70 ? 1.782 -5.229 10.349 1.00 96.62 70 ASP A O 1
ATOM 529 N N . LEU A 1 71 ? -0.456 -5.009 10.350 1.00 95.94 71 LEU A N 1
ATOM 530 C CA . LEU A 1 71 ? -0.492 -3.557 10.553 1.00 95.94 71 LEU A CA 1
ATOM 531 C C . LEU A 1 71 ? -0.208 -3.182 12.022 1.00 95.94 71 LEU A C 1
ATOM 533 O O . LEU A 1 71 ? -0.997 -2.517 12.692 1.00 95.94 71 LEU A O 1
ATOM 537 N N . SER A 1 72 ? 0.934 -3.637 12.541 1.00 93.81 72 SER A N 1
ATOM 538 C CA . SER A 1 72 ? 1.332 -3.508 13.950 1.00 93.81 72 SER A CA 1
ATOM 539 C C . SER A 1 72 ? 1.970 -2.174 14.330 1.00 93.81 72 SER A C 1
ATOM 541 O O . SER A 1 72 ? 2.143 -1.905 15.519 1.00 93.81 72 SER A O 1
ATOM 543 N N . GLY A 1 73 ? 2.385 -1.379 13.341 1.00 92.12 73 GLY A N 1
ATOM 544 C CA . GLY A 1 73 ? 3.228 -0.199 13.546 1.00 92.12 73 GLY A CA 1
ATOM 545 C C . GLY A 1 73 ? 4.715 -0.510 13.770 1.00 92.12 73 GLY A C 1
ATOM 546 O O . GLY A 1 73 ? 5.481 0.403 14.061 1.00 92.12 73 GLY A O 1
ATOM 547 N N . ARG A 1 74 ? 5.151 -1.772 13.639 1.00 94.50 74 ARG A N 1
ATOM 548 C CA . ARG A 1 74 ? 6.574 -2.148 13.636 1.00 94.50 74 ARG A CA 1
ATOM 549 C C . ARG A 1 74 ? 7.001 -2.541 12.228 1.00 94.50 74 ARG A C 1
ATOM 551 O O . ARG A 1 74 ? 6.411 -3.439 11.635 1.00 94.50 74 ARG A O 1
ATOM 558 N N . ALA A 1 75 ? 8.030 -1.876 11.712 1.00 92.62 75 ALA A N 1
ATOM 559 C CA . ALA A 1 75 ? 8.539 -2.130 10.372 1.00 92.62 75 ALA A CA 1
ATOM 560 C C . ALA A 1 75 ? 9.408 -3.395 10.344 1.00 92.62 75 ALA A C 1
ATOM 562 O O . ALA A 1 75 ? 10.440 -3.465 11.009 1.00 92.62 75 ALA A O 1
ATOM 563 N N . THR A 1 76 ? 8.994 -4.380 9.549 1.00 93.38 76 THR A N 1
ATOM 564 C CA . THR A 1 76 ? 9.763 -5.592 9.240 1.00 93.38 76 THR A CA 1
ATOM 565 C C . THR A 1 76 ? 9.409 -6.060 7.834 1.00 93.38 76 THR A C 1
ATOM 567 O O . THR A 1 76 ? 8.249 -5.956 7.441 1.00 93.38 76 THR A O 1
ATOM 570 N N . LEU A 1 77 ? 10.368 -6.629 7.109 1.00 92.56 77 LEU A N 1
ATOM 571 C CA . LEU A 1 77 ? 10.139 -7.283 5.823 1.00 92.56 77 LEU A CA 1
ATOM 572 C C . LEU A 1 77 ? 10.836 -8.642 5.842 1.00 92.56 77 LEU A C 1
ATOM 574 O O . LEU A 1 77 ? 12.024 -8.722 6.143 1.00 92.56 77 LEU A O 1
ATOM 578 N N . TRP A 1 78 ? 10.093 -9.695 5.518 1.00 90.12 78 TRP A N 1
ATOM 579 C CA . TRP A 1 78 ? 10.614 -11.046 5.346 1.00 90.12 78 TRP A CA 1
ATOM 580 C C . TRP A 1 78 ? 10.191 -11.564 3.978 1.00 90.12 78 TRP A C 1
ATOM 582 O O . TRP A 1 78 ? 9.036 -11.415 3.587 1.00 90.12 78 TRP A O 1
ATOM 592 N N . SER A 1 79 ? 11.126 -12.177 3.258 1.00 80.94 79 SER A N 1
ATOM 593 C CA . SER A 1 79 ? 10.845 -12.891 2.015 1.00 80.94 79 SER A CA 1
ATOM 594 C C . SER A 1 79 ? 11.309 -14.332 2.169 1.00 80.94 79 SER A C 1
ATOM 596 O O . SER A 1 79 ? 12.415 -14.593 2.642 1.00 80.94 79 SER A O 1
ATOM 598 N N . ILE A 1 80 ? 10.435 -15.271 1.816 1.00 74.81 80 ILE A N 1
ATOM 599 C CA . ILE A 1 80 ? 10.767 -16.690 1.753 1.00 74.81 80 ILE A CA 1
ATOM 600 C C . ILE A 1 80 ? 10.859 -17.046 0.277 1.00 74.81 80 ILE A C 1
ATOM 602 O O . ILE A 1 80 ? 9.880 -16.940 -0.457 1.00 74.81 80 ILE A O 1
ATOM 606 N N . TRP A 1 81 ? 12.039 -17.481 -0.147 1.00 59.06 81 TRP A N 1
ATOM 607 C CA . TRP A 1 81 ? 12.262 -18.013 -1.485 1.00 59.06 81 TRP A CA 1
ATOM 608 C C . TRP A 1 81 ? 12.046 -19.523 -1.434 1.00 59.06 81 TRP A C 1
ATOM 610 O O . TRP A 1 81 ? 12.970 -20.286 -1.159 1.00 59.06 81 TRP A O 1
ATOM 620 N N . ALA A 1 82 ? 10.804 -19.958 -1.632 1.00 55.38 82 ALA A N 1
ATOM 621 C CA . ALA A 1 82 ? 10.513 -21.370 -1.822 1.00 55.38 82 ALA A CA 1
ATOM 622 C C . ALA A 1 82 ? 10.737 -21.711 -3.300 1.00 55.38 82 ALA A C 1
ATOM 624 O O . ALA A 1 82 ? 9.952 -21.317 -4.160 1.00 55.38 82 ALA A O 1
ATOM 625 N N . TRP A 1 83 ? 11.819 -22.430 -3.598 1.00 44.59 83 TRP A N 1
ATOM 626 C CA . TRP A 1 83 ? 11.999 -23.060 -4.902 1.00 44.59 83 TRP A CA 1
ATOM 627 C C . TRP A 1 83 ? 10.961 -24.176 -5.025 1.00 44.59 83 TRP A C 1
ATOM 629 O O . TRP A 1 83 ? 11.171 -25.280 -4.523 1.00 44.59 83 TRP A O 1
ATOM 639 N N . ILE A 1 84 ? 9.817 -23.888 -5.648 1.00 47.53 84 ILE A N 1
ATOM 640 C CA . ILE A 1 84 ? 8.917 -24.942 -6.115 1.00 47.53 84 ILE A CA 1
ATOM 641 C C . ILE A 1 84 ? 9.603 -25.551 -7.337 1.00 47.53 84 ILE A C 1
ATOM 643 O O . ILE A 1 84 ? 9.496 -25.046 -8.451 1.00 47.53 84 ILE A O 1
ATOM 647 N N . ILE A 1 85 ? 10.386 -26.600 -7.095 1.00 39.44 85 ILE A N 1
ATOM 648 C CA . ILE A 1 85 ? 10.806 -27.528 -8.140 1.00 39.44 85 ILE A CA 1
ATOM 649 C C . ILE A 1 85 ? 9.536 -28.306 -8.494 1.00 39.44 85 ILE A C 1
ATOM 651 O O . ILE A 1 85 ? 9.094 -29.143 -7.705 1.00 39.44 85 ILE A O 1
ATOM 655 N N . MET A 1 86 ? 8.899 -27.944 -9.608 1.00 40.94 86 MET A N 1
ATOM 656 C CA . MET A 1 86 ? 7.946 -28.834 -10.276 1.00 40.94 86 MET A CA 1
ATOM 657 C C . MET A 1 86 ? 8.702 -29.939 -11.006 1.00 40.94 86 MET A C 1
ATOM 659 O O . MET A 1 86 ? 9.778 -29.633 -11.570 1.00 40.94 86 MET A O 1
#